Protein AF-A0A1R0WJG7-F1 (afdb_monomer_lite)

Radius of gyration: 11.61 Å; chains: 1; bounding box: 32×24×29 Å

Sequence (81 aa):
MATYVLLVKEEETEEFVVYKFGPDKNNLGRLRLNKISAEPEEIEKVPGTTSNFYYFSAASKLIRILKEGDGVFPD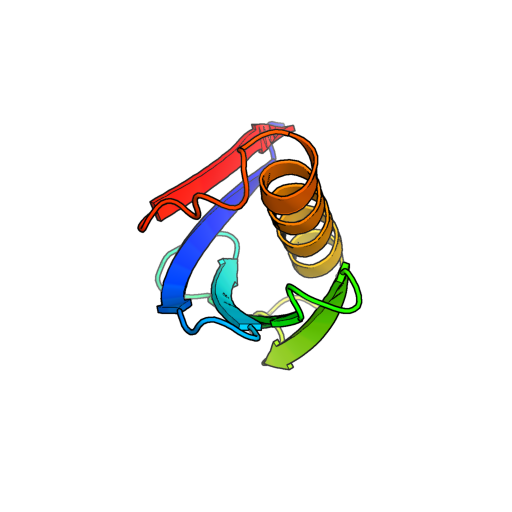TTSYAS

Secondary structure (DSSP, 8-state):
-PPEEEEEEEEE-SSEEEEEEESSSSS-EEEEEETTT--EEEEEPPTT---THHHHHHHHHHHHHHHHSTT---SEEEEE-

Structure (mmCIF, N/CA/C/O backbone):
data_AF-A0A1R0WJG7-F1
#
_entry.id   AF-A0A1R0WJG7-F1
#
loop_
_atom_site.group_PDB
_atom_site.id
_atom_site.type_symbol
_atom_site.label_atom_id
_atom_site.label_alt_id
_atom_site.label_comp_id
_atom_site.label_asym_id
_atom_site.label_entity_id
_atom_site.label_seq_id
_atom_site.pdbx_PDB_ins_code
_atom_site.Cartn_x
_atom_site.Cartn_y
_atom_site.Cartn_z
_atom_site.occupancy
_atom_site.B_iso_or_equiv
_atom_site.auth_seq_id
_atom_site.auth_comp_id
_atom_site.auth_asym_id
_atom_site.auth_atom_id
_atom_site.pdbx_PDB_model_num
ATOM 1 N N . MET A 1 1 ? 6.275 17.821 -16.448 1.00 52.16 1 MET A N 1
ATOM 2 C CA . MET A 1 1 ? 6.197 16.395 -16.823 1.00 52.16 1 MET A CA 1
ATOM 3 C C . MET A 1 1 ? 5.286 15.762 -15.800 1.00 52.16 1 MET A C 1
ATOM 5 O O . MET A 1 1 ? 5.594 15.906 -14.628 1.00 52.16 1 MET A O 1
ATOM 9 N N . ALA A 1 2 ? 4.155 15.196 -16.215 1.00 57.12 2 ALA A N 1
ATOM 10 C CA . ALA A 1 2 ? 3.254 14.550 -15.270 1.00 57.12 2 ALA A CA 1
ATOM 11 C C . ALA A 1 2 ? 3.900 13.238 -14.821 1.00 57.12 2 ALA A C 1
ATOM 13 O O . ALA A 1 2 ? 4.196 12.391 -15.669 1.00 57.12 2 ALA A O 1
ATOM 14 N N . THR A 1 3 ? 4.157 13.080 -13.526 1.00 66.31 3 THR A N 1
ATOM 15 C CA . THR A 1 3 ? 4.652 11.797 -13.019 1.00 66.31 3 THR A CA 1
ATOM 16 C C . THR A 1 3 ? 3.457 10.932 -12.665 1.00 66.31 3 THR A C 1
ATOM 18 O O . THR A 1 3 ? 2.644 11.298 -11.817 1.00 66.31 3 THR A O 1
ATOM 21 N N . TYR A 1 4 ? 3.345 9.790 -13.340 1.00 79.62 4 TYR A N 1
ATOM 22 C CA . TYR A 1 4 ? 2.269 8.832 -13.135 1.00 79.62 4 TYR A CA 1
ATOM 23 C C . TYR A 1 4 ? 2.721 7.734 -12.176 1.00 79.62 4 TYR A C 1
ATOM 25 O O . TYR A 1 4 ? 3.773 7.124 -12.371 1.00 79.62 4 TYR A O 1
ATOM 33 N N . VAL A 1 5 ? 1.916 7.472 -11.150 1.00 87.75 5 VAL A N 1
ATOM 34 C CA . VAL A 1 5 ? 2.081 6.307 -10.278 1.00 87.75 5 VAL A CA 1
ATOM 35 C C . VAL A 1 5 ? 0.836 5.453 -10.417 1.00 87.75 5 VAL A C 1
ATOM 37 O O . VAL A 1 5 ? -0.256 5.879 -10.039 1.00 87.75 5 VAL A O 1
ATOM 40 N N . LEU A 1 6 ? 1.004 4.262 -10.980 1.00 90.94 6 LEU A N 1
ATOM 41 C CA . LEU A 1 6 ? -0.012 3.225 -11.014 1.00 90.94 6 LEU A CA 1
ATOM 42 C C . LEU A 1 6 ? -0.131 2.618 -9.618 1.00 90.94 6 LEU A C 1
ATOM 44 O O . LEU A 1 6 ? 0.886 2.274 -9.024 1.00 90.94 6 LEU A O 1
ATOM 48 N N . LEU A 1 7 ? -1.353 2.462 -9.118 1.00 92.69 7 LEU A N 1
ATOM 49 C CA . LEU A 1 7 ? -1.664 1.698 -7.919 1.00 92.69 7 LEU A CA 1
ATOM 50 C C . LEU A 1 7 ? -2.673 0.606 -8.275 1.00 92.69 7 LEU A C 1
ATOM 52 O O . LEU A 1 7 ? -3.755 0.897 -8.789 1.00 92.69 7 LEU A O 1
ATOM 56 N N . VAL A 1 8 ? -2.337 -0.643 -7.973 1.00 93.62 8 VAL A N 1
ATOM 57 C CA . VAL A 1 8 ? -3.217 -1.799 -8.175 1.00 93.62 8 VAL A CA 1
ATOM 58 C C . VAL A 1 8 ? -3.404 -2.494 -6.841 1.00 93.62 8 VAL A C 1
ATOM 60 O O . VAL A 1 8 ? -2.423 -2.890 -6.213 1.00 93.62 8 VAL A O 1
ATOM 63 N N . LYS A 1 9 ? -4.652 -2.622 -6.401 1.00 94.81 9 LYS A N 1
ATOM 64 C CA . LYS A 1 9 ? -4.980 -3.322 -5.165 1.00 94.81 9 LYS A CA 1
ATOM 65 C C . LYS A 1 9 ? -4.641 -4.798 -5.330 1.00 94.81 9 LYS A C 1
ATOM 67 O O . LYS A 1 9 ? -4.979 -5.403 -6.345 1.00 94.81 9 LYS A O 1
ATOM 72 N N . GLU A 1 10 ? -3.956 -5.359 -4.347 1.00 94.12 10 GLU A N 1
ATOM 73 C CA . GLU A 1 10 ? -3.647 -6.785 -4.320 1.00 94.12 10 GLU A CA 1
ATOM 74 C C . GLU A 1 10 ? -4.530 -7.525 -3.323 1.00 94.12 10 GLU A C 1
ATOM 76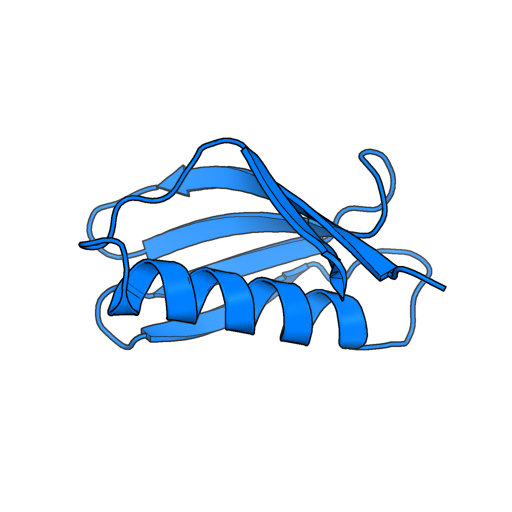 O O . GLU A 1 10 ? -5.131 -8.539 -3.666 1.00 94.12 10 GLU A O 1
ATOM 81 N N . GLU A 1 11 ? -4.645 -6.992 -2.112 1.00 93.50 11 GLU A N 1
ATOM 82 C CA . GLU A 1 11 ? -5.505 -7.537 -1.071 1.00 93.50 11 GLU A CA 1
ATOM 83 C C . GLU A 1 11 ? -6.057 -6.412 -0.206 1.00 93.50 11 GLU A C 1
ATOM 85 O O . GLU A 1 11 ? -5.446 -5.355 -0.037 1.00 93.50 11 GLU A O 1
ATOM 90 N N . GLU A 1 12 ? -7.236 -6.651 0.343 1.00 93.00 12 GLU A N 1
ATOM 91 C CA . GLU A 1 12 ? -7.907 -5.734 1.241 1.00 93.00 12 GLU A CA 1
ATOM 92 C C . GLU A 1 12 ? -8.589 -6.527 2.346 1.00 93.00 12 GLU A C 1
ATOM 94 O O . GLU A 1 12 ? -9.349 -7.457 2.084 1.00 93.00 12 GLU A O 1
ATOM 99 N N . THR A 1 13 ? -8.310 -6.136 3.583 1.00 92.62 13 THR A N 1
ATOM 100 C CA . THR A 1 13 ? -8.930 -6.668 4.792 1.00 92.62 13 THR A CA 1
ATOM 101 C C . THR A 1 13 ? -9.570 -5.526 5.581 1.00 92.62 13 THR A C 1
ATOM 103 O O . THR A 1 13 ? -9.518 -4.355 5.181 1.00 92.62 13 THR A O 1
ATOM 106 N N . GLU A 1 14 ? -10.195 -5.849 6.710 1.00 89.56 14 GLU A N 1
ATOM 107 C CA . GLU A 1 14 ? -10.734 -4.840 7.627 1.00 89.56 14 GLU A CA 1
ATOM 108 C C . GLU A 1 14 ? -9.617 -4.017 8.290 1.00 89.56 14 GLU A C 1
ATOM 110 O O . GLU A 1 14 ? -9.776 -2.819 8.511 1.00 89.56 14 GLU A O 1
ATOM 115 N N . GLU A 1 15 ? -8.456 -4.629 8.540 1.00 91.56 15 GLU A N 1
ATOM 116 C CA . GLU A 1 15 ? -7.352 -3.998 9.271 1.00 91.56 15 GLU A CA 1
ATOM 117 C C . GLU A 1 15 ? -6.349 -3.293 8.353 1.00 91.56 15 GLU A C 1
ATOM 119 O O . GLU A 1 15 ? -5.738 -2.295 8.736 1.00 91.56 15 GLU A O 1
ATOM 124 N N . PHE A 1 16 ? -6.140 -3.801 7.138 1.00 93.81 16 PHE A N 1
ATOM 125 C CA . PHE A 1 16 ? -5.123 -3.276 6.233 1.00 93.81 16 PHE A CA 1
ATOM 126 C C . PHE A 1 16 ? -5.494 -3.448 4.761 1.00 93.81 16 PHE A C 1
ATOM 128 O O . PHE A 1 16 ? -6.389 -4.202 4.390 1.00 93.81 16 PHE A O 1
ATOM 135 N N . VAL A 1 17 ? -4.774 -2.744 3.897 1.00 95.00 17 VAL A N 1
ATOM 136 C CA . VAL A 1 17 ? -4.858 -2.912 2.446 1.00 95.00 17 VAL A CA 1
ATOM 137 C C . VAL A 1 17 ? -3.459 -2.946 1.851 1.00 95.00 17 VAL A C 1
ATOM 139 O O . VAL A 1 17 ? -2.583 -2.203 2.292 1.00 95.00 17 VAL A O 1
ATOM 142 N N . VAL A 1 18 ? -3.236 -3.806 0.862 1.00 95.88 18 VAL A N 1
ATOM 143 C CA . VAL A 1 18 ? -1.965 -3.905 0.142 1.00 95.88 18 VAL A CA 1
ATOM 144 C C . VAL A 1 18 ? -2.172 -3.477 -1.299 1.00 95.88 18 VAL A C 1
ATOM 146 O O . VAL A 1 18 ? -3.085 -3.932 -1.992 1.00 95.88 18 VAL A O 1
ATOM 149 N N . TYR A 1 19 ? -1.286 -2.600 -1.753 1.00 95.44 19 TYR A N 1
ATOM 150 C CA . TYR A 1 19 ? -1.244 -2.115 -3.119 1.00 95.44 19 TYR A CA 1
ATOM 151 C C . TYR A 1 19 ? 0.114 -2.381 -3.739 1.00 95.44 19 TYR A C 1
ATOM 153 O O . TYR A 1 19 ? 1.163 -2.131 -3.142 1.00 95.44 19 TYR A O 1
ATOM 161 N N . LYS A 1 20 ? 0.084 -2.790 -5.002 1.00 95.06 20 LYS A N 1
ATOM 162 C CA . LYS A 1 20 ? 1.224 -2.657 -5.896 1.00 95.06 20 LYS A CA 1
ATOM 163 C C . LYS A 1 20 ? 1.298 -1.235 -6.404 1.00 95.06 20 LYS A C 1
ATOM 165 O O . LYS A 1 20 ? 0.269 -0.674 -6.775 1.00 95.06 20 LYS A O 1
ATOM 170 N N . PHE A 1 21 ? 2.494 -0.666 -6.445 1.00 93.69 21 PHE A N 1
ATOM 171 C CA . PHE A 1 21 ? 2.693 0.710 -6.882 1.00 93.69 21 PHE A CA 1
ATOM 172 C C . PHE A 1 21 ? 3.927 0.859 -7.767 1.00 93.69 21 PHE A C 1
ATOM 174 O O . PHE A 1 21 ? 4.911 0.162 -7.558 1.00 93.69 21 PHE A O 1
ATOM 181 N N . GLY A 1 22 ? 3.908 1.771 -8.738 1.00 91.62 22 GLY A N 1
ATOM 182 C CA . GLY A 1 22 ? 5.072 2.026 -9.591 1.00 91.62 22 GLY A CA 1
ATOM 183 C C . GLY A 1 22 ? 4.751 2.828 -10.853 1.00 91.62 22 GLY A C 1
ATOM 184 O O . GLY A 1 22 ? 3.607 3.243 -11.034 1.00 91.62 22 GLY A O 1
ATOM 185 N N . PRO A 1 23 ? 5.742 3.088 -11.721 1.00 88.94 23 PRO A N 1
ATOM 186 C CA . PRO A 1 23 ? 5.528 3.820 -12.971 1.00 88.94 23 PRO A CA 1
ATOM 187 C C . PRO A 1 23 ? 4.679 3.048 -13.990 1.00 88.94 23 PRO A C 1
ATOM 189 O O . PRO A 1 23 ? 3.938 3.657 -14.761 1.00 88.94 23 PRO A O 1
ATOM 192 N N . ASP A 1 24 ? 4.774 1.717 -14.004 1.00 87.88 24 ASP A N 1
ATOM 193 C CA . ASP A 1 24 ? 4.114 0.849 -14.980 1.00 87.88 24 ASP A CA 1
ATOM 194 C C . ASP A 1 24 ? 3.879 -0.564 -14.416 1.00 87.88 24 ASP A C 1
ATOM 196 O O . ASP A 1 24 ? 4.300 -0.882 -13.308 1.00 87.88 24 ASP A O 1
ATOM 200 N N . LYS A 1 25 ? 3.193 -1.428 -15.179 1.00 85.12 25 LYS A N 1
ATOM 201 C CA . LYS A 1 25 ? 2.814 -2.784 -14.738 1.00 85.12 25 LYS A CA 1
ATOM 202 C C . LYS A 1 25 ? 3.989 -3.757 -14.566 1.00 85.12 25 LYS A C 1
ATOM 204 O O . LYS A 1 25 ? 3.818 -4.767 -13.891 1.00 85.12 25 LYS A O 1
ATOM 209 N N . ASN A 1 26 ? 5.134 -3.491 -15.189 1.00 86.62 26 ASN A N 1
ATOM 210 C CA . ASN A 1 26 ? 6.325 -4.337 -15.115 1.00 86.62 26 ASN A CA 1
ATOM 211 C C . ASN A 1 26 ? 7.244 -3.916 -13.961 1.00 86.62 26 ASN A C 1
ATOM 213 O O . ASN A 1 26 ? 7.966 -4.749 -13.422 1.00 86.62 26 ASN A O 1
ATOM 217 N N . ASN A 1 27 ? 7.201 -2.641 -13.568 1.00 88.56 27 ASN A N 1
ATOM 218 C CA . ASN A 1 27 ? 8.003 -2.086 -12.483 1.00 88.56 27 ASN A CA 1
ATOM 219 C C . ASN A 1 27 ? 7.105 -1.714 -11.302 1.00 88.56 27 ASN A C 1
ATOM 221 O O . ASN A 1 27 ? 6.754 -0.550 -11.122 1.00 88.56 27 ASN A O 1
ATOM 225 N N . LEU A 1 28 ? 6.729 -2.708 -10.497 1.00 91.56 28 LEU A N 1
ATOM 226 C CA . LEU A 1 28 ? 5.859 -2.519 -9.337 1.00 91.56 28 LEU A CA 1
ATOM 227 C C . LEU A 1 28 ? 6.579 -2.912 -8.046 1.00 91.56 28 LEU A C 1
ATOM 229 O O . LEU A 1 28 ? 7.123 -4.007 -7.945 1.00 91.56 28 LEU A O 1
ATOM 233 N N . GLY A 1 29 ? 6.550 -2.016 -7.065 1.00 93.50 29 GLY A N 1
ATOM 234 C CA . GLY A 1 29 ? 6.772 -2.321 -5.657 1.00 93.50 29 GLY A CA 1
ATOM 235 C C . GLY A 1 29 ? 5.462 -2.700 -4.966 1.00 93.50 29 GLY A C 1
ATOM 236 O O . GLY A 1 29 ? 4.396 -2.711 -5.589 1.00 93.50 29 GLY A O 1
ATOM 237 N N . ARG A 1 30 ? 5.528 -2.972 -3.664 1.00 95.50 30 ARG A N 1
ATOM 238 C CA . ARG A 1 30 ? 4.386 -3.287 -2.798 1.00 95.50 30 ARG A CA 1
ATOM 239 C C . ARG A 1 30 ? 4.403 -2.443 -1.542 1.00 95.50 30 ARG A C 1
ATOM 241 O O . ARG A 1 30 ? 5.434 -2.326 -0.883 1.00 95.50 30 ARG A O 1
ATOM 248 N N . LEU A 1 31 ? 3.251 -1.893 -1.191 1.00 95.25 31 LEU A N 1
ATOM 249 C CA . LEU A 1 31 ? 3.065 -1.155 0.047 1.00 95.25 31 LEU A CA 1
ATOM 250 C C . LEU A 1 31 ? 1.807 -1.652 0.756 1.00 95.25 31 LEU A C 1
ATOM 252 O O . LEU A 1 31 ? 0.804 -1.975 0.116 1.00 95.25 31 LEU A O 1
ATOM 256 N N . ARG A 1 32 ? 1.856 -1.671 2.079 1.00 95.69 32 ARG A N 1
ATOM 257 C CA . ARG A 1 32 ? 0.723 -1.954 2.950 1.00 95.69 32 ARG A CA 1
ATOM 258 C C . ARG A 1 32 ? 0.314 -0.682 3.664 1.00 95.69 32 ARG A C 1
ATOM 260 O O . ARG A 1 32 ? 1.166 0.028 4.171 1.00 95.69 32 ARG A O 1
ATOM 267 N N . LEU A 1 33 ? -0.977 -0.401 3.730 1.00 95.19 33 LEU A N 1
ATOM 268 C CA . LEU A 1 33 ? -1.527 0.635 4.593 1.00 95.19 33 LEU A CA 1
ATOM 269 C C . LEU A 1 33 ? -2.338 -0.034 5.696 1.00 95.19 33 LEU A C 1
ATOM 271 O O . LEU A 1 33 ? -3.299 -0.751 5.410 1.00 95.19 33 LEU A O 1
ATOM 275 N N . ASN A 1 34 ? -1.973 0.226 6.947 1.00 94.38 34 ASN A N 1
ATOM 276 C CA . ASN A 1 34 ? -2.811 -0.114 8.086 1.00 94.38 34 ASN A CA 1
ATOM 277 C C . ASN A 1 34 ? -3.980 0.882 8.156 1.00 94.38 34 ASN A C 1
ATOM 279 O O . ASN A 1 34 ? -3.766 2.088 8.274 1.00 94.38 34 ASN A O 1
ATOM 283 N N . LYS A 1 35 ? -5.218 0.391 8.062 1.00 91.44 35 LYS A N 1
ATOM 284 C CA . LYS A 1 35 ? -6.433 1.221 8.089 1.00 91.44 35 LYS A CA 1
ATOM 285 C C . LYS A 1 35 ? -6.741 1.750 9.493 1.00 91.44 35 LYS A C 1
ATOM 287 O O . LYS A 1 35 ? -7.388 2.785 9.613 1.00 91.44 35 LYS A O 1
ATOM 292 N N . ILE A 1 36 ? -6.258 1.067 10.535 1.00 91.19 36 ILE A N 1
ATOM 293 C CA . ILE A 1 36 ? -6.460 1.423 11.945 1.00 91.19 36 ILE A CA 1
ATOM 294 C C . ILE A 1 36 ? -5.465 2.508 12.369 1.00 91.19 36 ILE A C 1
ATOM 296 O O . ILE A 1 36 ? -5.875 3.543 12.889 1.00 91.19 36 ILE A O 1
ATOM 300 N N . SER A 1 37 ? -4.163 2.297 12.137 1.00 91.19 37 SER A N 1
ATOM 301 C CA . SER A 1 37 ? -3.126 3.275 12.513 1.00 91.19 37 SER A CA 1
ATOM 302 C C . SER A 1 37 ? -2.882 4.356 11.456 1.00 91.19 37 SER A C 1
ATOM 304 O O . SER A 1 37 ? -2.218 5.349 11.742 1.00 91.19 37 SER A O 1
ATOM 306 N N . ALA A 1 38 ? -3.439 4.200 10.248 1.00 90.75 38 ALA A N 1
ATOM 307 C CA . ALA A 1 38 ? -3.174 5.047 9.082 1.00 90.75 38 ALA A CA 1
ATOM 308 C C . ALA A 1 38 ? -1.684 5.101 8.686 1.00 90.75 38 ALA A C 1
ATOM 310 O O . ALA A 1 38 ? -1.236 6.071 8.067 1.00 90.75 38 ALA A O 1
ATOM 311 N N . GLU A 1 39 ? -0.921 4.059 9.025 1.00 93.19 39 GLU A N 1
ATOM 312 C CA . GLU A 1 39 ? 0.510 3.971 8.747 1.00 93.19 39 GLU A CA 1
ATOM 313 C C . GLU A 1 39 ? 0.779 3.144 7.483 1.00 93.19 39 GLU A C 1
ATOM 315 O O . GLU A 1 39 ? 0.372 1.977 7.403 1.00 93.19 39 GLU A O 1
ATOM 320 N N . PRO A 1 40 ? 1.443 3.735 6.475 1.00 93.94 40 PRO A N 1
ATOM 321 C CA . PRO A 1 40 ? 1.942 3.010 5.322 1.00 93.94 40 PRO A CA 1
ATOM 322 C C . PRO A 1 40 ? 3.298 2.357 5.630 1.00 93.94 40 PRO A C 1
ATOM 324 O O . PRO A 1 40 ? 4.162 2.947 6.278 1.00 93.94 40 PRO A O 1
ATOM 327 N N . GLU A 1 41 ? 3.497 1.162 5.093 1.00 94.50 41 GLU A N 1
ATOM 328 C CA . GLU A 1 41 ? 4.714 0.364 5.176 1.00 94.50 41 GLU A CA 1
ATOM 329 C C . GLU A 1 41 ? 5.110 -0.097 3.767 1.00 94.50 41 GLU A C 1
ATOM 331 O O . GLU A 1 41 ? 4.282 -0.601 3.005 1.00 94.50 41 GLU A O 1
ATOM 336 N N . GLU A 1 42 ? 6.377 0.080 3.396 1.00 94.25 42 GLU A N 1
ATOM 337 C CA . GLU A 1 42 ? 6.917 -0.434 2.135 1.00 94.25 42 GLU A CA 1
ATOM 338 C C . GLU A 1 42 ? 7.336 -1.900 2.312 1.00 94.25 42 GLU A C 1
ATOM 340 O O . GLU A 1 42 ? 8.289 -2.186 3.033 1.00 94.25 42 GLU A O 1
ATOM 345 N N . ILE A 1 43 ? 6.637 -2.823 1.644 1.00 93.81 43 ILE A N 1
ATOM 346 C CA . ILE A 1 43 ? 6.971 -4.257 1.653 1.00 93.81 43 ILE A CA 1
ATOM 347 C C . ILE A 1 43 ? 8.038 -4.547 0.592 1.00 93.81 43 ILE A C 1
ATOM 349 O O . ILE A 1 43 ? 9.026 -5.225 0.859 1.00 93.81 43 ILE A O 1
ATOM 353 N N . GLU A 1 44 ? 7.843 -4.025 -0.622 1.00 93.44 44 GLU A N 1
ATOM 354 C CA . GLU A 1 44 ? 8.776 -4.189 -1.737 1.00 93.44 44 GLU A CA 1
ATOM 355 C C . GLU A 1 44 ? 9.003 -2.850 -2.434 1.00 93.44 44 GLU A C 1
ATOM 357 O O . GLU A 1 44 ? 8.057 -2.143 -2.789 1.00 93.44 44 GLU A O 1
ATOM 362 N N . LYS A 1 45 ? 10.270 -2.517 -2.679 1.00 90.69 45 LYS A N 1
ATOM 363 C CA . LYS A 1 45 ? 10.638 -1.331 -3.452 1.00 90.69 45 LYS A CA 1
ATOM 364 C C . LYS A 1 45 ? 10.324 -1.522 -4.925 1.00 90.69 45 LYS A C 1
ATOM 366 O O . LYS A 1 45 ? 10.453 -2.617 -5.466 1.00 90.69 45 LYS A O 1
ATOM 371 N N . VAL A 1 46 ? 9.997 -0.419 -5.592 1.00 90.62 46 VAL A N 1
ATOM 372 C CA . VAL A 1 46 ? 9.908 -0.402 -7.054 1.00 90.62 46 VAL A CA 1
ATOM 373 C C . VAL A 1 46 ? 11.288 -0.755 -7.630 1.00 90.62 46 VAL A C 1
ATOM 375 O O . VAL A 1 46 ? 12.278 -0.100 -7.285 1.00 90.62 46 VAL A O 1
ATOM 378 N N . PRO A 1 47 ? 11.394 -1.776 -8.495 1.00 87.19 47 PRO A N 1
ATOM 379 C CA . PRO A 1 47 ? 12.670 -2.170 -9.074 1.00 87.19 47 PRO A CA 1
ATOM 380 C C . PRO A 1 47 ? 13.216 -1.072 -9.998 1.00 87.19 47 PRO A C 1
ATOM 382 O O . PRO A 1 47 ? 12.469 -0.359 -10.664 1.00 87.19 47 PRO A O 1
ATOM 385 N N . GLY A 1 48 ? 14.543 -0.923 -10.034 1.00 82.06 48 GLY A N 1
ATOM 386 C CA . GLY A 1 48 ? 15.217 0.003 -10.953 1.00 82.06 48 GLY A CA 1
ATOM 387 C C . GLY A 1 48 ? 15.154 1.487 -10.570 1.00 82.06 48 GLY A C 1
ATOM 388 O O . GLY A 1 48 ?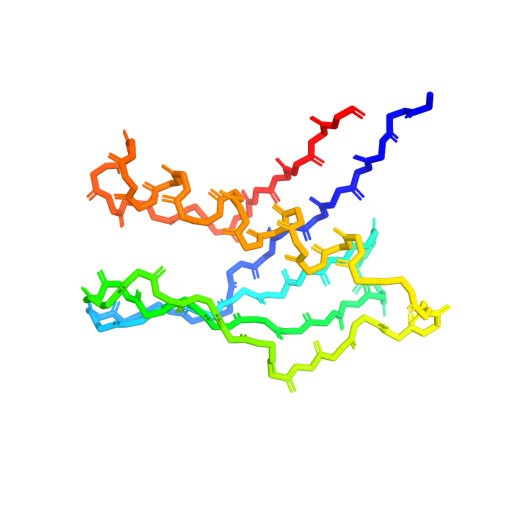 15.696 2.316 -11.298 1.00 82.06 48 GLY A O 1
ATOM 389 N N . THR A 1 49 ? 14.559 1.839 -9.427 1.00 76.69 49 THR A N 1
ATOM 390 C CA . THR A 1 49 ? 14.577 3.206 -8.886 1.00 76.69 49 THR A CA 1
ATOM 391 C C . THR A 1 49 ? 15.245 3.249 -7.517 1.00 76.69 49 THR A C 1
ATOM 393 O O . THR A 1 49 ? 14.990 2.427 -6.643 1.00 76.69 49 THR A O 1
ATOM 396 N N . THR A 1 50 ? 16.100 4.247 -7.314 1.00 74.50 50 THR A N 1
ATOM 397 C CA . THR A 1 50 ? 16.658 4.598 -5.997 1.00 74.50 50 THR A CA 1
ATOM 398 C C . THR A 1 50 ? 15.824 5.662 -5.286 1.00 74.50 50 THR A C 1
ATOM 400 O O . THR A 1 50 ? 16.085 5.992 -4.132 1.00 74.50 50 THR A O 1
ATOM 403 N N . SER A 1 51 ? 14.824 6.215 -5.975 1.00 79.25 51 SER A N 1
ATOM 404 C CA . SER A 1 51 ? 13.969 7.274 -5.460 1.00 79.25 51 SER A CA 1
ATOM 405 C C . SER A 1 51 ? 12.769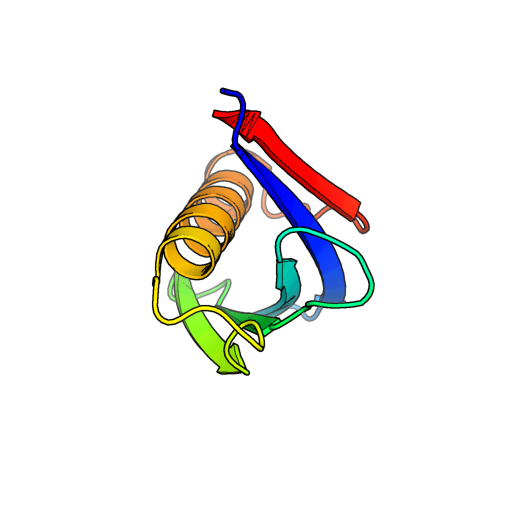 6.707 -4.709 1.00 79.25 51 SER A C 1
ATOM 407 O O . SER A 1 51 ? 12.010 5.903 -5.252 1.00 79.25 51 SER A O 1
ATOM 409 N N . ASN A 1 52 ? 12.536 7.232 -3.505 1.00 85.75 52 ASN A N 1
ATOM 410 C CA . ASN A 1 52 ? 11.342 6.963 -2.697 1.00 85.75 52 ASN A CA 1
ATOM 411 C C . ASN A 1 52 ? 10.099 7.719 -3.212 1.00 85.75 52 ASN A C 1
ATOM 413 O O . ASN A 1 52 ? 9.045 7.678 -2.582 1.00 85.75 52 ASN A O 1
ATOM 417 N N . PHE A 1 53 ? 10.205 8.436 -4.338 1.00 87.19 53 PHE A N 1
ATOM 418 C CA . PHE A 1 53 ? 9.114 9.228 -4.910 1.00 87.19 53 PHE A CA 1
ATOM 419 C C . PHE A 1 53 ? 7.829 8.410 -5.105 1.00 87.19 53 PHE A C 1
ATOM 421 O O . PHE A 1 53 ? 6.747 8.857 -4.717 1.00 87.19 53 PHE A O 1
ATOM 428 N N . TYR A 1 54 ? 7.945 7.209 -5.682 1.00 89.19 54 TYR A N 1
ATOM 429 C CA . TYR A 1 54 ? 6.793 6.344 -5.947 1.00 89.19 54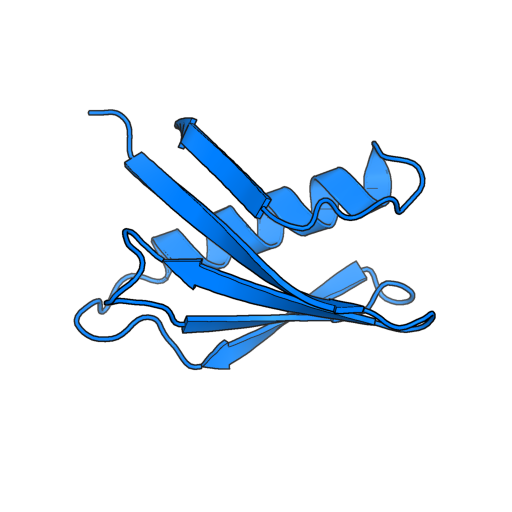 TYR A CA 1
ATOM 430 C C . TYR A 1 54 ? 6.116 5.905 -4.652 1.00 89.19 54 TYR A C 1
ATOM 432 O O . TYR A 1 54 ? 4.892 5.964 -4.558 1.00 89.19 54 TYR A O 1
ATOM 440 N N . TYR A 1 55 ? 6.916 5.546 -3.646 1.00 91.19 55 TYR A N 1
ATOM 441 C CA . TYR A 1 55 ? 6.421 5.150 -2.335 1.00 91.19 55 TYR A CA 1
ATOM 442 C C . TYR A 1 55 ? 5.673 6.297 -1.660 1.00 91.19 55 TYR A C 1
ATOM 444 O O . TYR A 1 55 ? 4.503 6.146 -1.320 1.00 91.19 55 TYR A O 1
ATOM 452 N N . PHE A 1 56 ? 6.295 7.475 -1.542 1.00 91.38 56 PHE A N 1
ATOM 453 C CA . PHE A 1 56 ? 5.658 8.625 -0.899 1.00 91.38 56 PHE A CA 1
ATOM 454 C C . PHE A 1 56 ? 4.381 9.065 -1.618 1.00 91.38 56 PHE A C 1
ATOM 456 O O . PHE A 1 56 ? 3.401 9.417 -0.959 1.00 91.38 56 PHE A O 1
ATOM 463 N N . SER A 1 57 ? 4.362 9.009 -2.951 1.00 90.50 57 SER A N 1
ATOM 464 C CA . SER A 1 57 ? 3.177 9.341 -3.747 1.00 90.50 57 SER A CA 1
ATOM 465 C C . SER A 1 57 ? 2.043 8.341 -3.514 1.00 90.50 57 SER A C 1
ATOM 467 O O . SER A 1 57 ? 0.901 8.739 -3.274 1.00 90.50 57 SER A O 1
ATOM 469 N N . ALA A 1 58 ? 2.355 7.043 -3.542 1.00 92.19 58 ALA A N 1
ATOM 470 C CA . ALA A 1 58 ? 1.377 5.983 -3.343 1.00 92.19 58 ALA A CA 1
ATOM 471 C C . ALA A 1 58 ? 0.834 5.971 -1.905 1.00 92.19 58 ALA A C 1
ATOM 473 O O . ALA A 1 58 ? -0.380 5.979 -1.705 1.00 92.19 58 ALA A O 1
ATOM 474 N N . ALA A 1 59 ? 1.717 6.069 -0.910 1.00 93.38 59 ALA A N 1
ATOM 475 C CA . ALA A 1 59 ? 1.365 6.191 0.501 1.00 93.38 59 ALA A CA 1
ATOM 476 C C . ALA A 1 59 ? 0.452 7.400 0.755 1.00 93.38 59 ALA A C 1
ATOM 478 O O . ALA A 1 59 ? -0.622 7.259 1.338 1.00 93.38 59 ALA A O 1
ATOM 479 N N . SER A 1 60 ? 0.827 8.579 0.245 1.00 91.75 60 SER A N 1
ATOM 480 C CA . SER A 1 60 ? 0.021 9.798 0.392 1.00 91.75 60 SER A CA 1
ATOM 481 C C . SER A 1 60 ? -1.364 9.650 -0.239 1.00 91.75 60 SER A C 1
ATOM 483 O O . SER A 1 60 ? -2.359 10.084 0.343 1.00 91.75 60 SER A O 1
ATOM 485 N N . LYS A 1 61 ? -1.457 9.006 -1.412 1.00 90.56 61 LYS A N 1
ATOM 486 C CA . LYS A 1 61 ? -2.738 8.741 -2.080 1.00 90.56 61 LYS A CA 1
ATOM 487 C C . LYS A 1 61 ? -3.626 7.810 -1.254 1.00 90.56 61 LYS A C 1
ATOM 489 O O . LYS A 1 61 ? -4.815 8.092 -1.128 1.00 90.56 61 LYS A O 1
ATOM 494 N N . LEU A 1 62 ? -3.072 6.741 -0.684 1.00 91.25 62 LEU A N 1
ATOM 495 C CA . LEU A 1 62 ? -3.838 5.782 0.115 1.00 91.25 62 LEU A CA 1
ATOM 496 C C . LEU A 1 62 ? -4.283 6.366 1.457 1.00 91.25 62 LEU A C 1
ATOM 498 O O . LEU A 1 62 ? -5.438 6.193 1.828 1.00 91.25 62 LEU A O 1
ATOM 502 N N . ILE A 1 63 ? -3.425 7.134 2.136 1.00 91.88 63 ILE A N 1
ATOM 503 C CA . ILE A 1 63 ? -3.815 7.887 3.340 1.00 91.88 63 ILE A CA 1
ATOM 504 C C . ILE A 1 63 ? -4.958 8.851 3.013 1.00 91.88 63 ILE A C 1
ATOM 506 O O . ILE A 1 63 ? -5.896 8.998 3.793 1.00 91.88 63 ILE A O 1
ATOM 510 N N . ARG A 1 64 ? -4.900 9.512 1.853 1.00 90.50 64 ARG A N 1
ATOM 511 C CA . ARG A 1 64 ? -5.962 10.415 1.416 1.00 90.50 64 ARG A CA 1
ATOM 512 C C . ARG A 1 64 ? -7.272 9.673 1.154 1.00 90.50 64 ARG A C 1
ATOM 514 O O . ARG A 1 64 ? -8.309 10.145 1.594 1.00 90.50 64 ARG A O 1
ATOM 521 N N . ILE A 1 65 ? -7.228 8.510 0.504 1.00 90.31 65 ILE A N 1
ATOM 522 C CA . ILE A 1 65 ? -8.408 7.648 0.315 1.00 90.31 65 ILE A CA 1
ATOM 523 C C . ILE A 1 65 ? -8.984 7.214 1.667 1.00 90.31 65 ILE A C 1
ATOM 525 O O . ILE A 1 65 ? -10.192 7.291 1.861 1.00 90.31 65 ILE A O 1
ATOM 529 N N . LEU A 1 66 ? -8.132 6.834 2.622 1.00 90.31 66 LEU A N 1
ATOM 530 C CA . LEU A 1 66 ? -8.568 6.466 3.968 1.00 90.31 66 LEU A CA 1
ATOM 531 C C . LEU A 1 66 ? -9.284 7.625 4.679 1.00 90.31 66 LE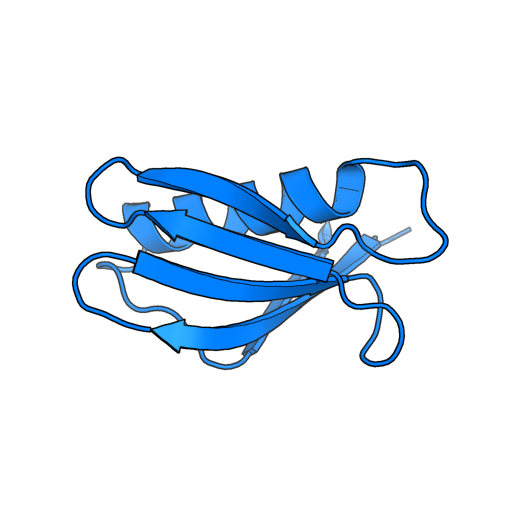U A C 1
ATOM 533 O O . LEU A 1 66 ? -10.304 7.408 5.322 1.00 90.31 66 LEU A O 1
ATOM 537 N N . LYS A 1 67 ? -8.759 8.851 4.558 1.00 87.19 67 LYS A N 1
ATOM 538 C CA . LYS A 1 67 ? -9.297 10.040 5.240 1.00 87.19 67 LYS A CA 1
ATOM 539 C C . LYS A 1 67 ? -10.510 10.668 4.549 1.00 87.19 67 LYS A C 1
ATOM 541 O O . LYS A 1 67 ? -11.362 11.214 5.237 1.00 87.19 67 LYS A O 1
ATOM 546 N N . GLU A 1 68 ? -10.552 10.661 3.218 1.00 85.56 68 GLU A N 1
ATOM 547 C CA . GLU A 1 68 ? -11.556 11.385 2.418 1.00 85.56 68 GLU A CA 1
ATOM 548 C C . GLU A 1 68 ? -12.597 10.466 1.761 1.00 85.56 68 GLU A C 1
ATOM 550 O O . GLU A 1 68 ? -13.654 10.944 1.366 1.00 85.56 68 GLU A O 1
ATOM 555 N N . GLY A 1 69 ? -12.302 9.176 1.586 1.00 72.00 69 GLY A N 1
ATOM 556 C CA . GLY A 1 69 ? -13.099 8.248 0.776 1.00 72.00 69 GLY A CA 1
ATOM 557 C C . GLY A 1 69 ? -13.910 7.231 1.574 1.00 72.00 69 GLY A C 1
ATOM 558 O O . GLY A 1 69 ? -14.137 6.141 1.059 1.00 72.00 69 GLY A O 1
ATOM 559 N N . ASP A 1 70 ? -14.265 7.525 2.830 1.00 75.25 70 ASP A N 1
ATOM 560 C CA . ASP A 1 70 ? -14.960 6.602 3.751 1.00 75.25 70 ASP A CA 1
ATOM 561 C C . ASP A 1 70 ? -14.266 5.230 3.912 1.00 75.25 70 ASP A C 1
ATOM 563 O O . ASP A 1 70 ? -14.889 4.231 4.267 1.00 75.25 70 ASP A O 1
ATOM 567 N N . GLY A 1 71 ? -12.960 5.157 3.625 1.00 73.56 71 GLY A N 1
ATOM 568 C CA . GLY A 1 71 ? -12.203 3.904 3.630 1.00 73.56 71 GLY A CA 1
ATOM 569 C C . GLY A 1 71 ? -12.490 2.975 2.443 1.00 73.56 71 GLY A C 1
ATOM 570 O O . GLY A 1 71 ? -12.125 1.802 2.505 1.00 73.56 71 GLY A O 1
ATOM 571 N N . VAL A 1 72 ? -13.107 3.467 1.363 1.00 83.81 72 VAL A N 1
ATOM 572 C CA . VAL A 1 72 ? -13.350 2.695 0.136 1.00 83.81 72 VAL A CA 1
ATOM 573 C C . VAL A 1 72 ? -12.128 2.760 -0.778 1.00 83.81 72 VAL A C 1
ATOM 575 O O . VAL A 1 72 ? -11.847 3.767 -1.431 1.00 83.81 72 VAL A O 1
ATOM 578 N N . PHE A 1 73 ? -11.399 1.651 -0.852 1.00 87.88 73 PHE A N 1
ATOM 579 C CA . PHE A 1 73 ? -10.198 1.523 -1.668 1.00 87.88 73 PHE A CA 1
ATOM 580 C C . PHE A 1 73 ? -10.550 1.020 -3.084 1.00 87.88 73 PHE A C 1
ATOM 582 O O . PHE A 1 73 ? -11.170 -0.032 -3.220 1.00 87.88 73 PHE A O 1
ATOM 589 N N . PRO A 1 74 ? -10.187 1.723 -4.174 1.00 87.88 74 PRO A N 1
ATOM 590 C CA . PRO A 1 74 ? -10.478 1.285 -5.546 1.00 87.88 74 PRO A CA 1
ATOM 591 C C . PRO A 1 74 ? -9.485 0.223 -6.048 1.00 87.88 74 PRO A C 1
ATOM 593 O O . PRO A 1 74 ? -8.290 0.321 -5.779 1.00 87.88 74 PRO A O 1
ATOM 596 N N . ASP A 1 75 ? -9.924 -0.761 -6.839 1.00 88.00 75 ASP A N 1
ATOM 597 C CA . ASP A 1 75 ? -9.045 -1.852 -7.318 1.00 88.00 75 ASP A CA 1
ATOM 598 C C . ASP A 1 75 ? -7.880 -1.374 -8.189 1.00 88.00 75 ASP A C 1
ATOM 600 O O . ASP A 1 75 ? -6.793 -1.950 -8.189 1.00 88.00 75 ASP A O 1
ATOM 604 N N . THR A 1 76 ? -8.073 -0.288 -8.930 1.00 84.50 76 THR A N 1
ATOM 605 C CA . THR A 1 76 ? -6.997 0.393 -9.646 1.00 84.50 76 THR A CA 1
ATOM 606 C C . THR A 1 76 ? -7.190 1.890 -9.511 1.00 84.50 76 THR A C 1
ATOM 608 O O . THR A 1 76 ? -8.274 2.418 -9.744 1.00 84.50 76 THR A O 1
ATOM 611 N N . THR A 1 77 ? -6.127 2.588 -9.139 1.00 83.44 77 THR A N 1
ATOM 612 C CA . THR A 1 77 ? -6.096 4.048 -9.117 1.00 83.44 77 THR A CA 1
ATOM 613 C C . THR A 1 77 ? -4.748 4.523 -9.611 1.00 83.44 77 THR A C 1
ATOM 615 O O . THR A 1 77 ? -3.768 3.784 -9.640 1.00 83.44 77 THR A O 1
ATOM 618 N N . SER A 1 78 ? -4.684 5.787 -9.991 1.00 79.44 78 SER A N 1
ATOM 619 C CA . SER A 1 78 ? -3.427 6.426 -10.319 1.00 79.44 78 SER A CA 1
ATOM 620 C C . SER A 1 78 ? -3.268 7.751 -9.615 1.00 79.44 78 SER A C 1
ATOM 622 O O . SER A 1 78 ? -4.245 8.452 -9.336 1.00 79.44 78 SER A O 1
ATOM 624 N N . TYR A 1 79 ? -2.020 8.087 -9.330 1.00 73.69 79 TYR A N 1
ATOM 625 C CA . TYR A 1 79 ? -1.628 9.424 -8.933 1.00 73.69 79 TYR A CA 1
ATOM 626 C C . TYR A 1 79 ? -0.974 10.116 -10.128 1.00 73.69 79 TYR A C 1
ATOM 628 O O . TYR A 1 79 ? -0.116 9.532 -10.788 1.00 73.69 79 TYR A O 1
ATOM 636 N N . ALA A 1 80 ? -1.408 11.342 -10.401 1.00 63.97 80 ALA A N 1
ATOM 637 C CA . ALA A 1 80 ? -0.790 12.242 -11.359 1.00 63.97 80 ALA A CA 1
ATOM 638 C C . ALA A 1 80 ? -0.540 13.573 -10.638 1.00 63.97 80 ALA A C 1
ATOM 640 O O . ALA A 1 80 ? -1.461 14.104 -10.011 1.00 63.97 80 ALA A O 1
ATOM 641 N N . SER A 1 81 ? 0.700 14.056 -10.700 1.00 57.38 81 SER A N 1
ATOM 642 C CA . SER A 1 81 ? 1.154 15.371 -10.222 1.00 57.38 81 SER A CA 1
ATOM 643 C C . SER A 1 81 ? 1.802 16.111 -11.379 1.00 57.38 81 SER A C 1
ATOM 645 O O . SER A 1 81 ? 2.539 15.431 -12.138 1.00 57.38 81 SER A O 1
#

pLDDT: mean 87.38, std 9.23, range [52.16, 95.88]

Foldseek 3Di:
DKQKKKWAWDDDDPQKTKIWIDRDPVFTWIWMAGLVVRDIDTPGDGPPDPDCVGVVQVSVVQSCCSVPVVNDDDRIDMDID